Protein AF-A4U3M3-F1 (afdb_monomer)

Solvent-accessible surface area (backbone atoms only — not comparable to full-atom values): 6263 Å² total; per-residue (Å²): 92,53,47,52,48,46,60,35,33,31,59,85,70,48,62,69,66,76,29,67,60,34,38,78,85,68,58,81,73,80,80,84,53,49,25,56,77,85,47,89,69,55,84,71,90,63,68,32,68,41,52,66,56,88,77,71,46,39,31,25,28,21,27,21,73,21,78,45,76,49,96,26,27,29,55,34,42,52,85,62,54,25,84,87,51,105,53,89,30,83,43,65,79,65,85,86,84,87,63,100,72,78,129

Sequence (103 aa):
MNGPFLGGFQPAGASEPKGGWRWVSGEAWSYENWAWDGMSGDNDLRNNTQPNDATGNQNVLAFGEVNKPVPTWGDFPHRFGTHGEGREGRAQGFIIEYDKAPR

Nearest PDB structures (foldseek):
  6y0m-assembly1_A  TM=7.493E-01  e=2.109E-02  Homo sapiens
  7juc-assembly1_A  TM=7.151E-01  e=6.820E-02  Homo sapiens
  7jud-assembly2_B  TM=7.737E-01  e=1.620E-01  Homo sapiens
  7l64-assembly1_A  TM=7.180E-01  e=1.118E-01  Homo sapiens

Foldseek 3Di:
DAWAWAQWWAPFQADPQVGRIAGPVRDDPDDAFWDAPPPVQQPDPDGRSGAGCPPSGQTTKTQDRGPDGDPGIYTHHCVLQDDPDPDPNPHPDDDDDDDPDDD

Mean predicted aligned error: 7.77 Å

pLDDT: mean 78.08, std 12.89, range [44.44, 92.12]

Structure (mmCIF, N/CA/C/O backbone):
data_AF-A4U3M3-F1
#
_entry.id   AF-A4U3M3-F1
#
loop_
_atom_site.group_PDB
_atom_site.id
_atom_site.type_symbol
_atom_site.label_atom_id
_atom_site.label_alt_id
_atom_site.label_comp_id
_atom_site.label_asym_id
_atom_site.label_entity_id
_atom_site.label_seq_id
_atom_site.pdbx_PDB_ins_code
_atom_site.Cartn_x
_atom_site.Cartn_y
_atom_site.Cart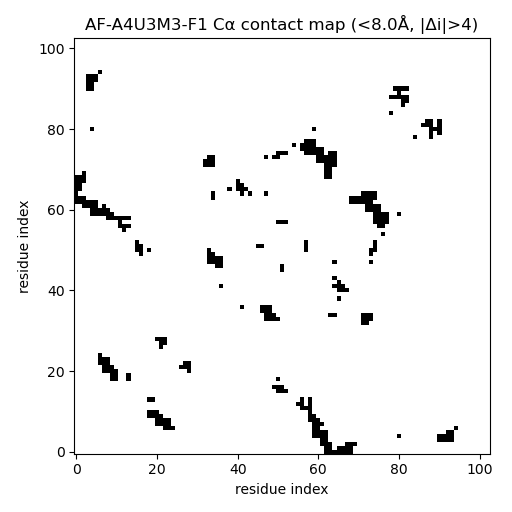n_z
_atom_site.occupancy
_atom_site.B_iso_or_equiv
_atom_site.auth_seq_id
_atom_site.auth_comp_id
_atom_site.auth_asym_id
_atom_site.auth_atom_id
_atom_site.pdbx_PDB_model_num
ATOM 1 N N . MET A 1 1 ? 7.115 -6.264 -4.560 1.00 69.44 1 MET A N 1
ATOM 2 C CA . MET A 1 1 ? 6.679 -5.979 -3.173 1.00 69.44 1 MET A CA 1
ATOM 3 C C . MET A 1 1 ? 7.699 -6.524 -2.184 1.00 69.44 1 MET A C 1
ATOM 5 O O . MET A 1 1 ? 8.039 -7.696 -2.279 1.00 69.44 1 MET A O 1
ATOM 9 N N . ASN A 1 2 ? 8.189 -5.692 -1.262 1.00 69.94 2 ASN A N 1
ATOM 10 C CA . ASN A 1 2 ? 9.159 -6.088 -0.227 1.00 69.94 2 ASN A CA 1
ATOM 11 C C . ASN A 1 2 ? 8.821 -5.507 1.165 1.00 69.94 2 ASN A C 1
ATOM 13 O O . ASN A 1 2 ? 9.707 -5.326 1.997 1.00 69.94 2 ASN A O 1
ATOM 17 N N . GLY A 1 3 ? 7.547 -5.195 1.414 1.00 74.81 3 GLY A N 1
ATOM 18 C CA . GLY A 1 3 ? 7.059 -4.659 2.683 1.00 74.81 3 GLY A CA 1
ATOM 19 C C . GLY A 1 3 ? 5.884 -5.468 3.238 1.00 74.81 3 GLY A C 1
ATOM 20 O O . GLY A 1 3 ? 5.324 -6.305 2.528 1.00 74.81 3 GLY A O 1
ATOM 21 N N . PRO A 1 4 ? 5.539 -5.277 4.518 1.00 81.31 4 PRO A N 1
ATOM 22 C CA . PRO A 1 4 ? 4.491 -6.057 5.163 1.00 81.31 4 PRO A CA 1
ATOM 23 C C . PRO A 1 4 ? 3.082 -5.561 4.769 1.00 81.31 4 PRO A C 1
ATOM 25 O O . PRO A 1 4 ? 2.902 -4.406 4.370 1.00 81.31 4 PRO A O 1
ATOM 28 N N . PHE A 1 5 ? 2.077 -6.438 4.912 1.00 84.00 5 PHE A N 1
ATOM 29 C CA . PHE A 1 5 ? 0.663 -6.128 4.645 1.00 84.00 5 PHE A CA 1
ATOM 30 C C . PHE A 1 5 ? 0.033 -5.250 5.713 1.00 84.00 5 PHE A C 1
ATOM 32 O O . PHE A 1 5 ? 0.046 -5.579 6.895 1.00 84.00 5 PHE A O 1
ATOM 39 N N . LEU A 1 6 ? -0.593 -4.178 5.259 1.00 84.62 6 LEU A N 1
ATOM 40 C CA . LEU A 1 6 ? -1.340 -3.248 6.080 1.00 84.62 6 LEU A CA 1
ATOM 41 C C . LEU A 1 6 ? -2.763 -3.770 6.304 1.00 84.62 6 LEU A C 1
ATOM 43 O O . LEU A 1 6 ? -3.295 -4.546 5.514 1.00 84.62 6 LEU A O 1
ATOM 47 N N . GLY A 1 7 ? -3.426 -3.279 7.349 1.00 86.19 7 GLY A N 1
ATOM 48 C CA . GLY A 1 7 ? -4.826 -3.609 7.634 1.00 86.19 7 GLY A CA 1
ATOM 49 C C . GLY A 1 7 ? -5.845 -3.013 6.652 1.00 86.19 7 GLY A C 1
ATOM 50 O O . GLY A 1 7 ? -7.032 -3.000 6.966 1.00 86.19 7 GLY A O 1
ATOM 51 N N . GLY A 1 8 ? -5.410 -2.450 5.523 1.00 89.31 8 GLY A N 1
ATOM 52 C CA . GLY A 1 8 ? -6.283 -1.856 4.515 1.00 89.31 8 GLY A CA 1
ATOM 53 C C . GLY A 1 8 ? -6.789 -2.915 3.543 1.00 89.31 8 GLY A C 1
ATOM 54 O O . GLY A 1 8 ? -6.015 -3.748 3.071 1.00 89.31 8 GLY A O 1
ATOM 55 N N . PHE A 1 9 ? -8.081 -2.889 3.230 1.00 90.31 9 PHE A N 1
ATOM 56 C CA . PHE A 1 9 ? -8.680 -3.797 2.255 1.00 90.31 9 PHE A CA 1
ATOM 57 C C . PHE A 1 9 ? -9.877 -3.168 1.544 1.00 90.31 9 PHE A C 1
ATOM 59 O O . PHE A 1 9 ? -10.520 -2.257 2.069 1.00 90.31 9 PHE A O 1
ATOM 66 N N . GLN A 1 10 ? -10.223 -3.730 0.389 1.00 91.19 10 GLN A N 1
ATOM 67 C CA . GLN A 1 10 ? -11.447 -3.428 -0.351 1.00 91.19 10 GLN A CA 1
ATOM 68 C C . GLN A 1 10 ? -12.281 -4.695 -0.606 1.00 91.19 10 GLN A C 1
ATOM 70 O O . GLN A 1 10 ? -11.754 -5.811 -0.546 1.00 91.19 10 GLN A O 1
ATOM 75 N N . PRO A 1 11 ? -13.604 -4.581 -0.846 1.00 87.38 11 PRO A N 1
ATOM 76 C CA . PRO A 1 11 ? -14.399 -5.709 -1.328 1.00 87.38 11 PRO A CA 1
ATOM 77 C C . PRO A 1 11 ? -13.798 -6.319 -2.604 1.00 87.38 11 PRO A C 1
ATOM 79 O O . PRO A 1 11 ? -13.305 -5.599 -3.467 1.00 87.38 11 PRO A O 1
ATOM 82 N N . ALA A 1 12 ? -13.875 -7.643 -2.749 1.00 83.69 12 ALA A N 1
ATOM 83 C CA . ALA A 1 12 ? -13.460 -8.299 -3.986 1.00 83.69 12 ALA A CA 1
ATOM 84 C C . ALA A 1 12 ? -14.276 -7.763 -5.178 1.00 83.69 12 ALA A C 1
ATOM 86 O O . ALA A 1 12 ? -15.504 -7.687 -5.099 1.00 83.69 12 ALA A O 1
ATOM 87 N N . GLY A 1 13 ? -13.591 -7.396 -6.263 1.00 80.38 13 GLY A N 1
ATOM 88 C CA . GLY A 1 13 ? -14.210 -6.807 -7.456 1.00 80.38 13 GLY A CA 1
ATOM 89 C C . GLY A 1 13 ? -14.688 -5.358 -7.290 1.00 80.38 13 GLY A C 1
ATOM 90 O O . GLY A 1 13 ? -15.499 -4.895 -8.092 1.00 80.38 13 GLY A O 1
ATOM 91 N N . ALA A 1 14 ? -14.243 -4.648 -6.247 1.00 85.06 14 ALA A N 1
ATOM 92 C CA . ALA A 1 14 ? -14.504 -3.220 -6.112 1.00 85.06 14 ALA A CA 1
ATOM 93 C C . ALA A 1 14 ? -13.907 -2.434 -7.293 1.00 85.06 14 ALA A C 1
ATOM 95 O O . ALA A 1 14 ? -12.850 -2.770 -7.816 1.00 85.06 14 ALA A O 1
ATOM 96 N N . SER A 1 15 ? -14.613 -1.389 -7.737 1.00 80.12 15 SER A N 1
ATOM 97 C CA . SER A 1 15 ? -14.137 -0.540 -8.830 1.00 80.12 15 SER A CA 1
ATOM 98 C C . SER A 1 15 ? -13.055 0.413 -8.339 1.00 80.12 15 SER A C 1
ATOM 100 O O . SER A 1 15 ? -13.308 1.274 -7.492 1.00 80.12 15 SER A O 1
ATOM 102 N N . GLU A 1 16 ? -11.874 0.308 -8.925 1.00 78.25 16 GLU A N 1
ATOM 103 C CA . GLU A 1 16 ? -10.761 1.211 -8.658 1.00 78.25 16 GLU A CA 1
ATOM 104 C C . GLU A 1 16 ? -10.799 2.467 -9.549 1.00 78.25 16 GLU A C 1
ATOM 106 O O . GLU A 1 16 ? -11.427 2.441 -10.614 1.00 78.25 16 GLU A O 1
ATOM 111 N N . PRO A 1 17 ? -10.219 3.610 -9.115 1.00 75.38 17 PRO A N 1
ATOM 112 C CA . PRO A 1 17 ? -9.468 3.842 -7.864 1.00 75.38 17 PRO A CA 1
ATOM 113 C C . PRO A 1 17 ? -10.302 3.899 -6.586 1.00 75.38 17 PRO A C 1
ATOM 115 O O . PRO A 1 17 ? -9.776 3.834 -5.480 1.00 75.38 17 PRO A O 1
ATOM 118 N N . LYS A 1 18 ? -11.617 4.105 -6.709 1.00 73.75 18 LYS A N 1
ATOM 119 C CA . LYS A 1 18 ? -12.485 4.522 -5.594 1.00 73.75 18 LYS A CA 1
ATOM 120 C C . LYS A 1 18 ? -12.745 3.437 -4.547 1.00 73.75 18 LYS A C 1
ATOM 122 O O . LYS A 1 18 ? -13.628 3.655 -3.727 1.00 73.75 18 LYS A O 1
ATOM 127 N N . GLY A 1 19 ? -12.036 2.312 -4.594 1.00 72.31 19 GLY A N 1
ATOM 128 C CA . GLY A 1 19 ? -12.396 0.955 -4.172 1.00 72.31 19 GLY A CA 1
ATOM 129 C C . GLY A 1 19 ? -12.928 0.686 -2.758 1.00 72.31 19 GLY A C 1
ATOM 130 O O . GLY A 1 19 ? -12.790 -0.418 -2.265 1.00 72.31 19 GLY A O 1
ATOM 131 N N . GLY A 1 20 ? -13.574 1.616 -2.057 1.00 88.12 20 GLY A N 1
ATOM 132 C CA . GLY A 1 20 ? -14.197 1.372 -0.756 1.00 88.12 20 GLY A CA 1
ATOM 133 C C . GLY A 1 20 ? -13.195 0.901 0.295 1.00 88.12 20 GLY A C 1
ATOM 134 O O . GLY A 1 20 ? -13.569 0.117 1.172 1.00 88.12 20 GLY A O 1
ATOM 135 N N . TRP A 1 21 ? -11.937 1.340 0.162 1.00 91.06 21 TRP A N 1
ATOM 136 C CA . TRP A 1 21 ? -10.854 0.997 1.069 1.00 91.06 21 TRP A CA 1
ATOM 137 C C . TRP A 1 21 ? -11.240 1.320 2.507 1.00 91.06 21 TRP A C 1
ATOM 139 O O . TRP A 1 21 ? -11.830 2.358 2.814 1.00 91.06 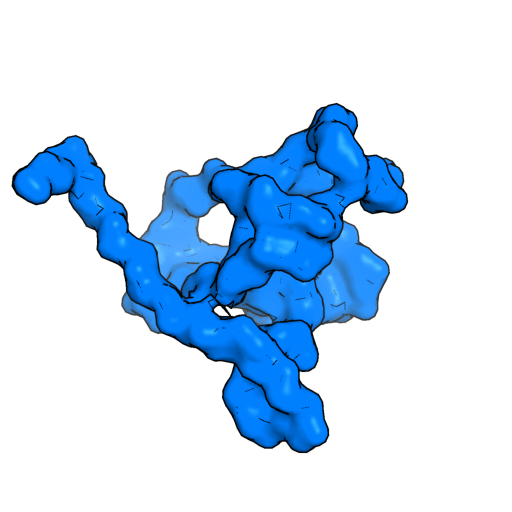21 TRP A O 1
ATOM 149 N N . ARG A 1 22 ? -10.940 0.378 3.392 1.00 90.62 22 ARG A N 1
ATOM 150 C CA . ARG A 1 22 ? -11.273 0.443 4.810 1.00 90.62 22 ARG A CA 1
ATOM 151 C C . ARG A 1 22 ? -10.222 -0.285 5.618 1.00 90.62 22 ARG A C 1
ATOM 153 O O . ARG A 1 22 ? -9.618 -1.253 5.154 1.00 90.62 22 ARG A O 1
ATOM 160 N N . TRP A 1 23 ? -10.044 0.170 6.847 1.00 88.19 23 TRP A N 1
ATOM 161 C CA . TRP A 1 23 ? -9.215 -0.519 7.818 1.00 88.19 23 TRP A CA 1
ATOM 162 C C . TRP A 1 23 ? -9.980 -1.689 8.433 1.00 88.19 23 TRP A C 1
ATOM 164 O O . TRP A 1 23 ? -11.171 -1.579 8.726 1.00 88.19 23 TRP A O 1
ATOM 174 N N . VAL A 1 24 ? -9.289 -2.797 8.699 1.00 86.38 24 VAL A N 1
ATOM 175 C CA . VAL A 1 24 ? -9.827 -3.913 9.501 1.00 86.38 24 VAL A CA 1
ATOM 176 C C . VAL A 1 24 ? -10.218 -3.486 10.920 1.00 86.38 24 VAL A C 1
ATOM 178 O O . VAL A 1 24 ? -11.047 -4.148 11.536 1.00 86.38 24 VAL A O 1
ATOM 181 N N . SER A 1 25 ? -9.672 -2.371 11.423 1.00 83.00 25 SER A N 1
ATOM 182 C CA . SER A 1 25 ? -10.058 -1.763 12.703 1.00 83.00 25 SER A CA 1
ATOM 183 C C . SER A 1 25 ? -11.436 -1.089 12.666 1.00 83.00 25 SER A C 1
ATOM 185 O O . SER A 1 25 ? -12.043 -0.887 13.714 1.00 83.00 25 SER A O 1
ATOM 187 N N . GLY A 1 26 ? -11.944 -0.738 11.480 1.00 85.81 26 GLY A N 1
ATOM 188 C CA . GLY A 1 26 ? -13.175 0.039 11.313 1.00 85.81 26 GLY A CA 1
ATOM 189 C C . GLY A 1 26 ? -12.997 1.556 11.449 1.00 85.81 26 GLY A C 1
ATOM 190 O O . GLY A 1 26 ? -13.979 2.289 11.343 1.00 85.81 26 GLY A O 1
ATOM 191 N N . GLU A 1 27 ? -11.772 2.044 11.656 1.00 87.50 27 GLU A N 1
ATOM 192 C CA . GLU A 1 27 ? -11.481 3.478 11.638 1.00 87.50 27 GLU A CA 1
ATOM 193 C C . GLU A 1 27 ? -11.778 4.101 10.269 1.00 87.50 27 GLU A C 1
ATOM 195 O O . GLU A 1 27 ? -11.726 3.441 9.226 1.00 87.50 27 GLU A O 1
ATOM 200 N N . ALA A 1 28 ? -12.076 5.402 10.268 1.00 90.12 28 ALA A N 1
ATOM 201 C CA . ALA A 1 28 ? -12.384 6.122 9.042 1.00 90.12 28 ALA A CA 1
ATOM 202 C C . ALA A 1 28 ? -11.170 6.148 8.099 1.00 90.12 28 ALA A C 1
ATOM 204 O O . ALA A 1 28 ? -10.087 6.620 8.462 1.00 90.12 28 ALA A O 1
ATOM 205 N N . TRP A 1 29 ? -11.374 5.705 6.858 1.00 89.62 29 TRP A N 1
ATOM 206 C CA . TRP A 1 29 ? -10.394 5.839 5.785 1.00 89.62 29 TRP A CA 1
ATOM 207 C C . TRP A 1 29 ? -10.250 7.318 5.400 1.00 89.62 29 TRP A C 1
ATOM 209 O O . TRP A 1 29 ? -11.083 7.874 4.688 1.00 89.62 29 TRP A O 1
ATOM 219 N N . SER A 1 30 ? -9.245 7.986 5.962 1.00 89.62 30 SER A N 1
ATOM 220 C CA . SER A 1 30 ? -9.059 9.444 5.852 1.00 89.62 30 SER A CA 1
ATOM 221 C C . SER A 1 30 ? -7.619 9.862 5.555 1.00 89.62 30 SER A C 1
ATOM 223 O O . SER A 1 30 ? -7.353 11.038 5.315 1.00 89.62 30 SER A O 1
ATOM 225 N N . TYR A 1 31 ? -6.698 8.902 5.563 1.00 88.06 31 TYR A N 1
ATOM 226 C CA . TYR A 1 31 ? -5.296 9.094 5.237 1.00 88.06 31 TYR A CA 1
ATOM 227 C C . TYR A 1 31 ? -4.909 8.109 4.143 1.00 88.06 31 TYR A C 1
ATOM 229 O O . TYR A 1 31 ? -5.243 6.927 4.231 1.00 88.06 31 TYR A O 1
ATOM 237 N N . GLU A 1 32 ? -4.196 8.611 3.142 1.00 90.00 32 GLU A N 1
ATOM 238 C CA . GLU A 1 32 ? -3.692 7.833 2.022 1.00 90.00 32 GLU A CA 1
ATOM 239 C C . GLU A 1 32 ? -2.216 8.142 1.808 1.00 90.00 32 GLU A C 1
ATOM 241 O O . GLU A 1 32 ? -1.805 9.302 1.840 1.00 90.00 32 GLU A O 1
ATOM 246 N N . ASN A 1 33 ? -1.423 7.095 1.599 1.00 92.12 33 ASN A N 1
ATOM 247 C CA . ASN A 1 33 ? -0.006 7.215 1.279 1.00 92.12 33 ASN A CA 1
ATOM 248 C C . ASN A 1 33 ? 0.368 6.273 0.136 1.00 92.12 33 ASN A C 1
ATOM 250 O O . ASN A 1 33 ? 1.322 5.502 0.245 1.00 92.12 33 ASN A O 1
ATOM 254 N N . TRP A 1 34 ? -0.430 6.294 -0.932 1.00 91.50 34 TRP A N 1
ATOM 255 C CA . TRP A 1 34 ? -0.159 5.538 -2.149 1.00 91.50 34 TRP A CA 1
ATOM 256 C C . TRP A 1 34 ? 1.236 5.845 -2.697 1.00 91.50 34 TRP A C 1
ATOM 258 O O . TRP A 1 34 ? 1.839 6.888 -2.424 1.00 91.50 34 TRP A O 1
ATOM 268 N N . ALA A 1 35 ? 1.761 4.891 -3.448 1.00 91.56 35 ALA A N 1
ATOM 269 C CA . ALA A 1 35 ? 2.935 5.046 -4.278 1.00 91.56 35 ALA A CA 1
ATOM 270 C C . ALA A 1 35 ? 2.828 6.251 -5.236 1.00 91.56 35 ALA A C 1
ATOM 272 O O . ALA A 1 35 ? 1.817 6.938 -5.317 1.00 91.56 35 ALA A O 1
ATOM 273 N N . TRP A 1 36 ? 3.908 6.573 -5.942 1.00 90.31 36 TRP A N 1
ATOM 274 C CA . TRP A 1 36 ? 3.910 7.645 -6.937 1.00 90.31 36 TRP A CA 1
ATOM 275 C C . TRP A 1 36 ? 4.759 7.265 -8.149 1.00 90.31 36 TRP A C 1
ATOM 277 O O . TRP A 1 36 ? 5.688 6.464 -8.044 1.00 90.31 36 TRP A O 1
ATOM 287 N N . ASP A 1 37 ? 4.439 7.846 -9.301 1.00 89.12 37 ASP A N 1
ATOM 288 C CA . ASP A 1 37 ? 5.048 7.477 -10.582 1.00 89.12 37 ASP A CA 1
ATOM 289 C C . ASP A 1 37 ? 6.500 7.945 -10.697 1.00 89.12 37 ASP A C 1
ATOM 291 O O . ASP A 1 37 ? 6.820 9.104 -10.443 1.00 89.12 37 ASP A O 1
ATOM 295 N N . GLY A 1 38 ? 7.389 7.078 -11.182 1.00 86.19 38 GLY A N 1
ATOM 296 C CA . GLY A 1 38 ? 8.807 7.421 -11.352 1.00 86.19 38 GLY A CA 1
ATOM 297 C C . GLY A 1 38 ? 9.659 7.134 -10.115 1.00 86.19 38 GLY A C 1
ATOM 298 O O . GLY A 1 38 ? 10.825 7.540 -10.046 1.00 86.19 38 GLY A O 1
ATOM 299 N N . MET A 1 39 ? 9.120 6.380 -9.154 1.00 86.81 39 MET A N 1
ATOM 300 C CA . MET A 1 39 ? 9.930 5.761 -8.114 1.00 86.81 39 MET A CA 1
ATOM 301 C C . MET A 1 39 ? 11.035 4.897 -8.733 1.00 86.81 39 MET A C 1
ATOM 303 O O . MET A 1 39 ? 10.820 4.065 -9.608 1.00 86.81 39 MET A O 1
ATOM 307 N N . SER A 1 40 ? 12.265 5.046 -8.244 1.00 85.88 40 SER A N 1
ATOM 308 C CA . SER A 1 40 ? 13.374 4.194 -8.690 1.00 85.88 40 SER A CA 1
ATOM 309 C C . SER A 1 40 ? 13.060 2.707 -8.440 1.00 85.88 40 SER A C 1
ATOM 311 O O . SER A 1 40 ? 12.817 2.314 -7.298 1.00 85.88 40 SER A O 1
ATOM 313 N N . GLY A 1 41 ? 13.127 1.873 -9.480 1.00 80.25 41 GLY A N 1
ATOM 314 C CA . GLY A 1 41 ? 12.817 0.439 -9.392 1.00 80.25 41 GLY A CA 1
ATOM 315 C C . GLY A 1 41 ? 11.332 0.101 -9.555 1.00 80.25 41 GLY A C 1
ATOM 316 O O . GLY A 1 41 ? 10.961 -1.063 -9.390 1.00 80.25 41 GLY A O 1
ATOM 317 N N . ASP A 1 42 ? 10.517 1.102 -9.874 1.00 82.81 42 ASP A N 1
ATOM 318 C CA . ASP A 1 42 ? 9.182 0.930 -10.424 1.00 82.81 42 ASP A CA 1
ATOM 319 C C . ASP A 1 42 ? 9.278 0.393 -11.854 1.00 82.81 42 ASP A C 1
ATOM 321 O O . ASP A 1 42 ? 10.005 0.931 -12.689 1.00 82.81 42 ASP A O 1
ATOM 325 N N . ASN A 1 43 ? 8.608 -0.731 -12.092 1.00 76.81 43 ASN A N 1
ATOM 326 C CA . ASN A 1 43 ? 8.482 -1.335 -13.418 1.00 76.81 43 ASN A CA 1
ATOM 327 C C . ASN A 1 43 ? 7.012 -1.400 -13.850 1.00 76.81 43 ASN A C 1
ATOM 329 O O . ASN A 1 43 ? 6.715 -1.991 -14.890 1.00 76.81 43 ASN A O 1
ATOM 333 N N . ASP A 1 44 ? 6.106 -0.851 -13.041 1.00 77.56 44 ASP A N 1
ATOM 334 C CA . ASP A 1 44 ? 4.721 -0.669 -13.421 1.00 77.56 44 ASP A CA 1
ATOM 335 C C . ASP A 1 44 ? 4.605 0.604 -14.272 1.00 77.56 44 ASP A C 1
ATOM 337 O O . ASP A 1 44 ? 5.217 1.628 -13.986 1.00 77.56 44 ASP A O 1
ATOM 341 N N . LEU A 1 45 ? 3.865 0.518 -15.376 1.00 80.69 45 LEU A N 1
ATOM 342 C CA . LEU A 1 45 ? 3.589 1.658 -16.258 1.00 80.69 45 LEU A CA 1
ATOM 343 C C . LEU A 1 45 ? 2.252 2.332 -15.924 1.00 80.69 45 LEU A C 1
ATOM 345 O O . LEU A 1 45 ? 1.878 3.311 -16.574 1.00 80.69 45 LEU A O 1
ATOM 349 N N . ARG A 1 46 ? 1.490 1.771 -14.981 1.00 83.38 46 ARG A N 1
ATOM 350 C CA . ARG A 1 46 ? 0.230 2.337 -14.506 1.00 83.38 46 ARG A CA 1
ATOM 351 C C . ARG A 1 46 ? 0.485 3.487 -13.541 1.00 83.38 46 ARG A C 1
ATOM 353 O O . ARG A 1 46 ? 1.574 3.651 -13.009 1.00 83.38 46 ARG A O 1
ATOM 360 N N . ASN A 1 47 ? -0.565 4.276 -13.329 1.00 86.31 47 ASN A N 1
ATOM 361 C CA . ASN A 1 47 ? -0.561 5.317 -12.315 1.00 86.31 47 ASN A CA 1
ATOM 362 C C . ASN A 1 47 ? -0.566 4.677 -10.922 1.00 86.31 47 ASN A C 1
ATOM 364 O O . ASN A 1 47 ? -1.545 4.025 -10.548 1.00 86.31 47 ASN A O 1
ATOM 368 N N . ASN A 1 48 ? 0.498 4.932 -10.172 1.00 87.25 48 ASN A N 1
ATOM 369 C CA . ASN A 1 48 ? 0.762 4.396 -8.845 1.00 87.25 48 ASN A CA 1
ATOM 370 C C . ASN A 1 48 ? 0.294 5.325 -7.717 1.00 87.25 48 ASN A C 1
ATOM 372 O O . ASN A 1 48 ? 0.285 4.918 -6.559 1.00 87.25 48 ASN A O 1
ATOM 376 N N . THR A 1 49 ? -0.168 6.544 -8.039 1.00 88.69 49 THR A N 1
ATOM 377 C CA . THR A 1 49 ? -0.785 7.494 -7.078 1.00 88.69 49 THR A CA 1
ATOM 378 C C . THR A 1 49 ? -2.181 7.086 -6.601 1.00 88.69 49 THR A C 1
ATOM 380 O O . THR A 1 49 ? -2.875 7.856 -5.937 1.00 88.69 49 THR A O 1
ATOM 383 N N . GLN A 1 50 ? -2.599 5.875 -6.952 1.00 87.81 50 GLN A N 1
ATOM 384 C CA . GLN A 1 50 ? -3.898 5.284 -6.686 1.00 87.81 50 GLN A CA 1
ATOM 385 C C . GLN A 1 50 ? -3.778 3.753 -6.725 1.00 87.81 50 GLN A C 1
ATOM 387 O O . GLN A 1 50 ? -2.875 3.256 -7.400 1.00 87.81 50 GLN A O 1
ATOM 392 N N . PRO A 1 51 ? -4.682 3.012 -6.062 1.00 87.38 51 PRO A N 1
ATOM 393 C CA . PRO A 1 51 ? -4.802 1.570 -6.281 1.00 87.38 51 PRO A CA 1
ATOM 394 C C . PRO A 1 51 ? -5.120 1.325 -7.763 1.00 87.38 51 PRO A C 1
ATOM 396 O O . PRO A 1 51 ? -5.924 2.075 -8.327 1.00 87.38 51 PRO A O 1
ATOM 399 N N . ASN A 1 52 ? -4.432 0.381 -8.416 1.00 77.38 52 ASN A N 1
ATOM 400 C CA . ASN A 1 52 ? -4.393 0.308 -9.882 1.00 77.38 52 ASN A CA 1
ATOM 401 C C . ASN A 1 52 ? -4.864 -1.013 -10.540 1.00 77.38 52 ASN A C 1
ATOM 403 O O . ASN A 1 52 ? -4.660 -1.196 -11.746 1.00 77.38 52 ASN A O 1
ATOM 407 N N . ASP A 1 53 ? -5.544 -1.879 -9.786 1.00 77.38 53 ASP A N 1
ATOM 408 C CA . ASP A 1 53 ? -6.163 -3.173 -10.107 1.00 77.38 53 ASP A CA 1
ATOM 409 C C . ASP A 1 53 ? -5.491 -3.935 -11.245 1.00 77.38 53 ASP A C 1
ATOM 411 O O . ASP A 1 53 ? -6.086 -4.361 -12.242 1.00 77.38 53 ASP A O 1
ATOM 415 N N . ALA A 1 54 ? -4.204 -4.161 -11.077 1.00 74.56 54 ALA A N 1
ATOM 416 C CA . ALA A 1 54 ? -3.337 -4.820 -12.019 1.00 74.56 54 ALA A CA 1
ATOM 417 C C . ALA A 1 54 ? -3.801 -6.194 -12.497 1.00 74.56 54 ALA A C 1
ATOM 419 O O . ALA A 1 54 ? -3.324 -6.678 -13.528 1.00 74.56 54 ALA A O 1
ATOM 420 N N . THR A 1 55 ? -4.624 -6.874 -11.699 1.00 73.38 55 THR A N 1
ATOM 421 C CA . THR A 1 55 ? -4.950 -8.293 -11.885 1.00 73.38 55 THR A CA 1
ATOM 422 C C . THR A 1 55 ? -6.444 -8.601 -11.788 1.00 73.38 55 THR A C 1
ATOM 424 O O . THR A 1 55 ? -6.810 -9.777 -11.831 1.00 73.38 55 THR A O 1
ATOM 427 N N . GLY A 1 56 ? -7.303 -7.581 -11.688 1.00 77.75 56 GLY A N 1
ATOM 428 C CA . GLY A 1 56 ? -8.756 -7.723 -11.548 1.00 77.75 56 GLY A CA 1
ATOM 429 C C . GLY A 1 56 ? -9.234 -8.100 -10.138 1.00 77.75 56 GLY A C 1
ATOM 430 O O . GLY A 1 56 ? -10.393 -8.483 -9.980 1.00 77.75 56 GLY A O 1
ATOM 431 N N . ASN A 1 57 ? -8.333 -8.104 -9.145 1.00 81.12 57 ASN A N 1
ATOM 432 C CA . ASN A 1 57 ? -8.633 -8.349 -7.731 1.00 81.12 57 ASN A CA 1
ATOM 433 C C . ASN A 1 57 ? -7.431 -8.016 -6.817 1.00 81.12 57 ASN A C 1
ATOM 435 O O . ASN A 1 57 ? -6.895 -8.907 -6.143 1.00 81.12 57 ASN A O 1
ATOM 439 N N . GLN A 1 58 ? -6.981 -6.760 -6.793 1.00 88.00 58 GLN A N 1
ATOM 440 C CA . GLN A 1 58 ? -5.955 -6.285 -5.852 1.00 88.00 58 GLN A CA 1
ATOM 441 C C . GLN A 1 58 ? -6.566 -5.699 -4.577 1.00 88.00 58 GLN A C 1
ATOM 443 O O . GLN A 1 58 ? -6.636 -4.502 -4.344 1.00 88.00 58 GLN A O 1
ATOM 448 N N . ASN A 1 59 ? -7.055 -6.572 -3.708 1.00 88.88 59 ASN A N 1
ATOM 449 C CA . ASN A 1 59 ? -7.972 -6.183 -2.646 1.00 88.88 59 ASN A CA 1
ATOM 450 C C . ASN A 1 59 ? -7.365 -5.994 -1.243 1.00 88.88 59 ASN A C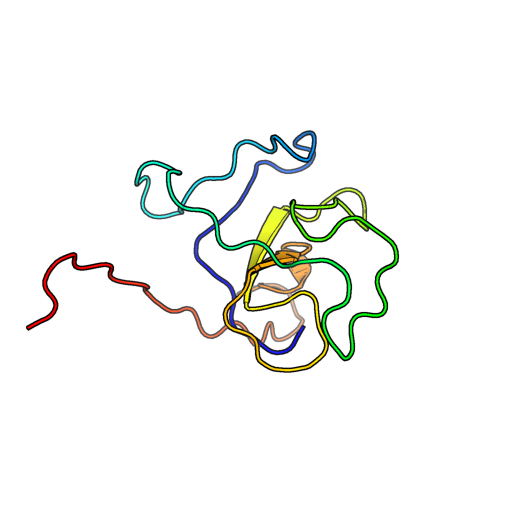 1
ATOM 452 O O . ASN A 1 59 ? -8.124 -5.846 -0.281 1.00 88.88 59 ASN A O 1
ATOM 456 N N . VAL A 1 60 ? -6.037 -6.004 -1.102 1.00 88.69 60 VAL A N 1
ATOM 457 C CA . VAL A 1 60 ? -5.342 -5.767 0.178 1.00 88.69 60 VAL A CA 1
ATOM 458 C C . VAL A 1 60 ? -4.196 -4.770 0.036 1.00 88.69 60 VAL A C 1
ATOM 460 O O . VAL A 1 60 ? -3.548 -4.696 -1.003 1.00 88.69 60 VAL A O 1
ATOM 463 N N . LEU A 1 61 ? -3.940 -4.016 1.101 1.00 89.69 61 LEU A N 1
ATOM 464 C CA . LEU A 1 61 ? -2.943 -2.954 1.148 1.00 89.69 61 LEU A CA 1
ATOM 465 C C . LEU A 1 61 ? -1.610 -3.476 1.681 1.00 89.69 61 LEU A C 1
ATOM 467 O O . LEU A 1 61 ? -1.581 -4.270 2.623 1.00 89.69 61 LEU A O 1
ATOM 471 N N . ALA A 1 62 ? -0.494 -2.968 1.170 1.00 88.50 62 ALA A N 1
ATOM 472 C CA . ALA A 1 62 ? 0.803 -3.188 1.796 1.00 88.50 62 ALA A CA 1
ATOM 473 C C . ALA A 1 62 ? 1.809 -2.079 1.502 1.00 88.50 62 ALA A C 1
ATOM 475 O O . ALA A 1 62 ? 1.671 -1.358 0.517 1.00 88.50 62 ALA A O 1
ATOM 476 N N . PHE A 1 63 ? 2.867 -1.991 2.312 1.00 87.31 63 PHE A N 1
ATOM 477 C CA . PHE A 1 63 ? 4.045 -1.211 1.926 1.00 87.31 63 PHE A CA 1
ATOM 478 C C . PHE A 1 63 ? 4.674 -1.839 0.678 1.00 87.31 63 PHE A C 1
ATOM 480 O O . PHE A 1 63 ? 5.104 -2.999 0.707 1.00 87.31 63 PHE A O 1
ATOM 487 N N . GLY A 1 64 ? 4.689 -1.113 -0.440 1.00 84.00 64 GLY A N 1
ATOM 488 C CA . GLY A 1 64 ? 4.833 -1.794 -1.720 1.00 84.00 64 GLY A CA 1
ATOM 489 C C . GLY A 1 64 ? 4.967 -0.922 -2.957 1.00 84.00 64 GLY A C 1
ATOM 490 O O . GLY A 1 64 ? 5.615 0.111 -2.939 1.00 84.00 64 GLY A O 1
ATOM 491 N N . GLU A 1 65 ? 4.441 -1.430 -4.062 1.00 84.44 65 GLU A N 1
ATOM 492 C CA . GLU A 1 65 ? 4.705 -1.041 -5.452 1.00 84.44 65 GLU A CA 1
ATOM 493 C C . GLU A 1 65 ? 6.047 -1.502 -6.021 1.00 84.44 65 GLU A C 1
ATOM 495 O O . GLU A 1 65 ? 6.108 -2.249 -6.995 1.00 84.44 65 GLU A O 1
ATOM 500 N N . VAL A 1 66 ? 7.152 -1.192 -5.350 1.00 78.25 66 VAL A N 1
ATOM 501 C CA . VAL A 1 66 ? 8.490 -1.514 -5.869 1.00 78.25 66 VAL A CA 1
ATOM 502 C C . VAL A 1 66 ? 9.105 -2.753 -5.204 1.00 78.25 66 VAL A C 1
ATOM 504 O O . VAL A 1 66 ? 8.707 -3.203 -4.124 1.00 78.25 66 VAL A O 1
ATOM 507 N N . ASN A 1 67 ? 10.117 -3.357 -5.837 1.00 77.75 67 ASN A N 1
ATOM 508 C CA . ASN A 1 67 ? 10.839 -4.528 -5.300 1.00 77.75 67 ASN A CA 1
ATOM 509 C C . ASN A 1 67 ? 11.895 -4.166 -4.238 1.00 77.75 67 ASN A C 1
ATOM 511 O O . ASN A 1 67 ? 12.908 -4.847 -4.085 1.00 77.75 67 ASN A O 1
ATOM 515 N N . LYS A 1 68 ? 11.638 -3.116 -3.457 1.00 80.38 68 LYS A N 1
ATOM 516 C CA . LYS A 1 68 ? 12.460 -2.650 -2.334 1.00 80.38 68 LYS A CA 1
ATOM 517 C C . LYS A 1 68 ? 11.553 -2.108 -1.217 1.00 80.38 68 LYS A C 1
ATOM 519 O O . LYS A 1 68 ? 10.419 -1.740 -1.515 1.00 80.38 68 LYS A O 1
ATOM 524 N N . PRO A 1 69 ? 12.012 -2.053 0.043 1.00 82.56 69 PRO A N 1
ATOM 525 C CA . PRO A 1 69 ? 11.252 -1.415 1.116 1.00 82.56 69 PRO A CA 1
ATOM 526 C C . PRO A 1 69 ? 10.996 0.067 0.811 1.00 82.56 69 PRO A C 1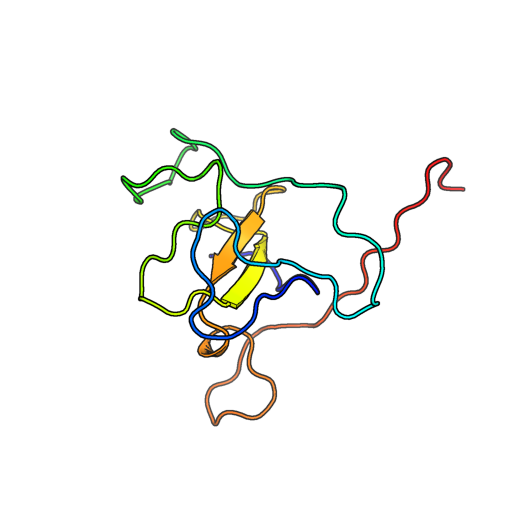
ATOM 528 O O . PRO A 1 69 ? 11.926 0.791 0.450 1.00 82.56 69 PRO A O 1
ATOM 531 N N . VAL A 1 70 ? 9.750 0.513 0.966 1.00 85.19 70 VAL A N 1
ATOM 532 C CA . VAL A 1 70 ? 9.326 1.911 0.791 1.00 85.19 70 VAL A CA 1
ATOM 533 C C . VAL A 1 70 ? 8.253 2.282 1.820 1.00 85.19 70 VAL A C 1
ATOM 535 O O . VAL A 1 70 ? 7.549 1.391 2.295 1.00 85.19 70 VAL A O 1
ATOM 538 N N . PRO A 1 71 ? 8.115 3.574 2.178 1.00 87.94 71 PRO A N 1
ATOM 539 C CA . PRO A 1 71 ? 7.100 4.024 3.131 1.00 87.94 71 PRO A CA 1
ATOM 540 C C . PRO A 1 71 ? 5.705 4.197 2.507 1.00 87.94 71 PRO A C 1
ATOM 542 O O . PRO A 1 71 ? 4.758 4.491 3.231 1.00 87.94 71 PRO A O 1
ATOM 545 N N . THR A 1 72 ? 5.571 4.052 1.188 1.00 90.75 72 THR A N 1
ATOM 546 C CA . THR A 1 72 ? 4.321 4.214 0.436 1.00 90.75 72 THR A CA 1
ATOM 547 C C . THR A 1 72 ? 3.610 2.884 0.211 1.00 90.75 72 THR A C 1
ATOM 549 O O . THR A 1 72 ? 4.186 1.805 0.378 1.00 90.75 72 THR A O 1
ATOM 552 N N . TRP A 1 73 ? 2.338 2.962 -0.153 1.00 91.25 73 TRP A N 1
ATOM 553 C CA . TRP A 1 73 ? 1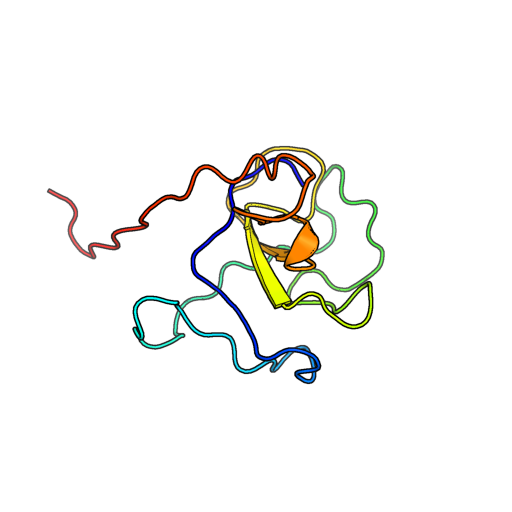.449 1.820 -0.274 1.00 91.25 73 TRP A CA 1
ATOM 554 C C . TRP A 1 73 ? 1.249 1.396 -1.724 1.00 91.25 73 TRP A C 1
ATOM 556 O O . TRP A 1 73 ? 1.260 2.233 -2.619 1.00 91.25 73 TRP A O 1
ATOM 566 N N . GLY A 1 74 ? 1.001 0.107 -1.919 1.00 90.06 74 GLY A N 1
ATOM 567 C CA . GLY A 1 74 ? 0.420 -0.441 -3.141 1.00 90.06 74 GLY A CA 1
ATOM 568 C C . GLY A 1 74 ? -0.698 -1.418 -2.791 1.00 90.06 74 GLY A C 1
ATOM 569 O O . GLY A 1 74 ? -0.776 -1.916 -1.657 1.00 90.06 74 GLY A O 1
ATOM 570 N N . ASP A 1 75 ? -1.562 -1.685 -3.757 1.00 89.75 75 ASP A N 1
ATOM 571 C CA . ASP A 1 75 ? -2.616 -2.679 -3.672 1.00 89.75 75 ASP A CA 1
ATOM 572 C C . ASP A 1 75 ? -2.157 -4.017 -4.260 1.00 89.75 75 ASP A C 1
ATOM 574 O O . ASP A 1 75 ? -1.415 -4.123 -5.236 1.00 89.75 75 ASP A O 1
ATOM 578 N N . PHE A 1 76 ? -2.562 -5.101 -3.614 1.00 86.69 76 PHE A N 1
ATOM 579 C CA . PHE A 1 76 ? -2.099 -6.438 -3.942 1.00 86.69 76 PHE A CA 1
ATOM 580 C C . PHE A 1 76 ? -3.249 -7.431 -3.874 1.00 86.69 76 PHE A C 1
ATOM 582 O O . PHE A 1 76 ? -4.198 -7.246 -3.112 1.00 86.69 76 PHE A O 1
ATOM 589 N N . PRO A 1 77 ? -3.180 -8.535 -4.628 1.00 85.88 77 PRO A N 1
ATOM 590 C CA . PRO A 1 77 ? -4.113 -9.634 -4.448 1.00 85.88 77 PRO A CA 1
ATOM 591 C C . PRO A 1 77 ? -4.001 -10.229 -3.042 1.00 85.88 77 PRO A C 1
ATOM 593 O O . PRO A 1 77 ? -2.900 -10.577 -2.611 1.00 85.88 77 PRO A O 1
ATOM 596 N N . HIS A 1 78 ? -5.131 -10.439 -2.356 1.00 80.69 78 HIS A N 1
ATOM 597 C CA . HIS A 1 78 ? -5.165 -11.045 -1.010 1.00 80.69 78 HIS A CA 1
ATOM 598 C C . HIS A 1 78 ? -4.391 -12.365 -0.899 1.00 80.69 78 HIS A C 1
ATOM 600 O O . HIS A 1 78 ? -3.830 -12.643 0.156 1.00 80.69 78 HIS A O 1
ATOM 606 N N . ARG A 1 79 ? -4.288 -13.147 -1.986 1.00 77.94 79 ARG A N 1
ATOM 607 C CA . ARG A 1 79 ? -3.482 -14.382 -2.062 1.00 77.94 79 ARG A CA 1
ATOM 608 C C . ARG A 1 79 ? -1.994 -14.193 -1.731 1.00 77.94 79 ARG A C 1
ATOM 610 O O . ARG A 1 79 ? -1.284 -15.171 -1.538 1.00 77.94 79 ARG A O 1
ATOM 617 N N . PHE A 1 80 ? -1.491 -12.958 -1.716 1.00 76.06 80 PHE A N 1
ATOM 618 C CA . PHE A 1 80 ? -0.130 -12.657 -1.271 1.00 76.06 80 PHE A CA 1
ATOM 619 C C . PHE A 1 80 ? -0.029 -12.438 0.249 1.00 76.06 80 PHE A C 1
ATOM 621 O O . PHE A 1 80 ? 1.067 -12.545 0.795 1.00 76.06 80 PHE A O 1
ATOM 628 N N . GLY A 1 81 ? -1.148 -12.192 0.938 1.00 64.75 81 GLY A N 1
ATOM 629 C CA . GLY A 1 81 ? -1.220 -11.921 2.378 1.00 64.75 81 GLY A CA 1
ATOM 630 C C . GLY A 1 81 ? -1.624 -13.110 3.258 1.00 64.75 81 GLY A C 1
ATOM 631 O O . GLY A 1 81 ? -1.880 -12.923 4.443 1.00 64.75 81 GLY A O 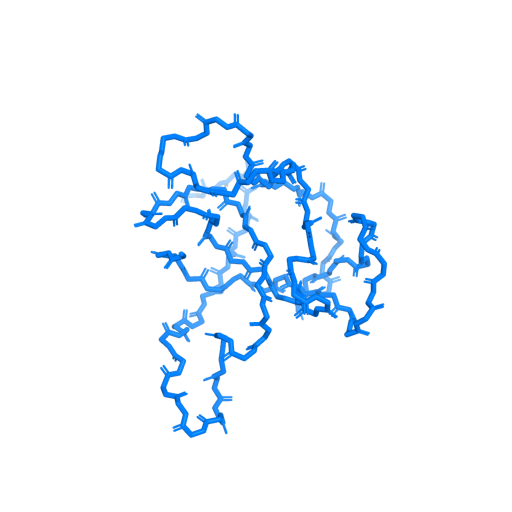1
ATOM 632 N N . THR A 1 82 ? -1.732 -14.327 2.718 1.00 58.78 82 THR A N 1
ATOM 633 C CA . THR A 1 82 ? -2.497 -15.404 3.367 1.00 58.78 82 THR A CA 1
ATOM 634 C C . THR A 1 82 ? -1.797 -16.066 4.552 1.00 58.78 82 THR A C 1
ATOM 636 O O . THR A 1 82 ? -0.856 -16.846 4.399 1.00 58.78 82 THR A O 1
ATOM 639 N N . HIS A 1 83 ? -2.390 -15.868 5.726 1.00 44.44 83 HIS A N 1
ATOM 640 C CA . HIS A 1 83 ? -2.553 -16.911 6.732 1.00 44.44 83 HIS A CA 1
ATOM 641 C C . HIS A 1 83 ? -3.586 -17.935 6.211 1.00 44.44 83 HIS A C 1
ATOM 643 O O . HIS A 1 83 ? -4.720 -17.557 5.932 1.00 44.44 83 HIS A O 1
ATOM 649 N N . GLY A 1 84 ? -3.218 -19.214 6.055 1.00 46.12 84 GLY A N 1
ATOM 650 C CA . GLY A 1 84 ? -4.180 -20.309 5.825 1.00 46.12 84 GLY A CA 1
ATOM 651 C C . GLY A 1 84 ? -4.368 -20.832 4.391 1.00 46.12 84 GLY A C 1
ATOM 652 O O . GLY A 1 84 ? -5.079 -21.819 4.221 1.00 46.12 84 GLY A O 1
ATOM 653 N N . GLU A 1 85 ? -3.711 -20.274 3.371 1.00 50.97 85 GLU A N 1
ATOM 654 C CA . GLU A 1 85 ? -3.535 -20.986 2.094 1.00 50.97 85 GLU A CA 1
ATOM 655 C C . GLU A 1 85 ? -2.210 -21.755 2.127 1.00 50.97 85 GLU A C 1
ATOM 657 O O . GLU A 1 85 ? -1.261 -21.318 2.770 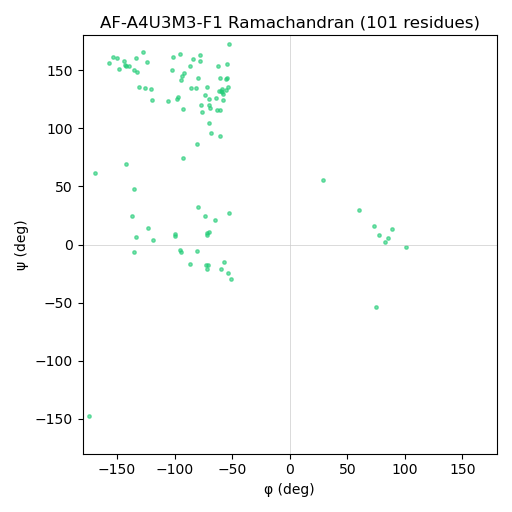1.00 50.97 85 GLU A O 1
ATOM 662 N N . GLY A 1 86 ? -2.115 -22.913 1.462 1.00 47.84 86 GLY A N 1
ATOM 663 C CA . GLY A 1 86 ? -0.940 -23.808 1.485 1.00 47.84 86 GLY A CA 1
ATOM 664 C C . GLY A 1 86 ? 0.355 -23.238 0.876 1.00 47.84 86 GLY A C 1
ATOM 665 O O . GLY A 1 86 ? 1.232 -23.994 0.465 1.00 47.84 86 GLY A O 1
ATOM 666 N N . ARG A 1 87 ? 0.463 -21.913 0.772 1.00 53.94 87 ARG A N 1
ATOM 667 C CA . ARG A 1 87 ? 1.664 -21.149 0.453 1.00 53.94 87 ARG A CA 1
ATOM 668 C C . ARG A 1 87 ? 1.924 -20.239 1.645 1.00 53.94 87 ARG A C 1
ATOM 670 O O . ARG A 1 87 ? 1.044 -19.475 2.024 1.00 53.94 87 ARG A O 1
ATOM 677 N N . GLU A 1 88 ? 3.114 -20.323 2.228 1.00 49.84 88 GLU A N 1
ATOM 678 C CA . GLU A 1 88 ? 3.512 -19.475 3.352 1.00 49.84 88 GLU A CA 1
ATOM 679 C C . GLU A 1 88 ? 3.477 -17.997 2.931 1.00 49.84 88 GLU A C 1
ATOM 681 O O . GLU A 1 88 ? 4.437 -17.463 2.368 1.00 49.84 88 GLU A O 1
ATOM 686 N N . GLY A 1 89 ? 2.353 -17.323 3.179 1.00 52.69 89 GLY A N 1
ATOM 687 C CA . GLY A 1 89 ? 2.293 -15.875 3.133 1.00 52.69 89 GLY A CA 1
ATOM 688 C C . GLY A 1 89 ? 3.263 -15.355 4.185 1.00 52.69 89 GLY A C 1
ATOM 689 O O . GLY A 1 89 ? 3.067 -15.576 5.377 1.00 52.69 89 GLY A O 1
ATOM 690 N N . ARG A 1 90 ? 4.323 -14.655 3.770 1.00 54.66 90 ARG A N 1
ATOM 691 C CA . ARG A 1 90 ? 5.296 -14.021 4.686 1.00 54.66 90 ARG A CA 1
ATOM 692 C C . ARG A 1 90 ? 4.724 -12.772 5.373 1.00 54.66 90 ARG A C 1
ATOM 694 O O . ARG A 1 90 ? 5.466 -11.869 5.750 1.00 54.66 90 ARG A O 1
ATOM 701 N N . ALA A 1 91 ? 3.403 -12.692 5.496 1.00 55.59 91 ALA A N 1
ATOM 702 C CA . ALA A 1 91 ? 2.700 -11.580 6.100 1.00 55.59 91 ALA A CA 1
ATOM 703 C C . ALA A 1 91 ? 2.752 -11.732 7.623 1.00 55.59 91 ALA A C 1
ATOM 705 O O . ALA A 1 91 ? 1.869 -12.313 8.249 1.00 55.59 91 ALA A O 1
ATOM 706 N N . GLN A 1 92 ? 3.824 -11.227 8.227 1.00 54.62 92 GLN A N 1
ATOM 707 C CA . GLN A 1 92 ? 3.843 -10.948 9.657 1.00 54.62 92 GLN A CA 1
ATOM 708 C C . GLN A 1 92 ? 2.904 -9.757 9.871 1.00 54.62 92 GLN A C 1
ATOM 710 O O . GLN A 1 92 ? 3.218 -8.641 9.459 1.00 54.62 92 GLN A O 1
ATOM 715 N N . GLY A 1 93 ? 1.707 -10.016 10.402 1.00 55.78 93 GLY A N 1
ATOM 716 C CA . GLY A 1 93 ? 0.747 -8.959 10.709 1.00 55.78 93 GLY A CA 1
ATOM 717 C C . GLY A 1 93 ? 1.379 -7.919 11.632 1.00 55.78 93 GLY A C 1
ATOM 718 O O . GLY A 1 93 ? 2.155 -8.263 12.524 1.00 55.78 93 GLY A O 1
ATOM 719 N N . PHE A 1 94 ? 1.056 -6.651 11.415 1.00 57.31 94 PHE A N 1
ATOM 720 C CA . PHE A 1 94 ? 1.494 -5.563 12.277 1.00 57.31 94 PHE A CA 1
ATOM 721 C C . PHE A 1 94 ? 0.331 -4.622 12.550 1.00 57.31 94 PHE A C 1
ATOM 723 O O . PHE A 1 94 ? -0.591 -4.477 11.749 1.00 57.31 94 PHE A O 1
ATOM 730 N N . ILE A 1 95 ? 0.385 -4.005 13.720 1.00 58.28 95 ILE A N 1
ATOM 731 C CA . ILE A 1 95 ? -0.544 -2.969 14.142 1.00 58.28 95 ILE A CA 1
ATOM 732 C C . ILE A 1 95 ? 0.160 -1.644 13.852 1.00 58.28 95 ILE A C 1
ATOM 734 O O . ILE A 1 95 ? 1.293 -1.444 14.288 1.00 58.28 95 ILE A O 1
ATOM 738 N N . ILE A 1 96 ? -0.485 -0.763 13.088 1.00 59.97 96 ILE A N 1
ATOM 739 C CA . ILE A 1 96 ? -0.104 0.648 13.053 1.00 59.97 96 ILE A CA 1
ATOM 740 C C . ILE A 1 96 ? -0.958 1.346 14.098 1.00 59.97 96 ILE A C 1
ATOM 742 O O . ILE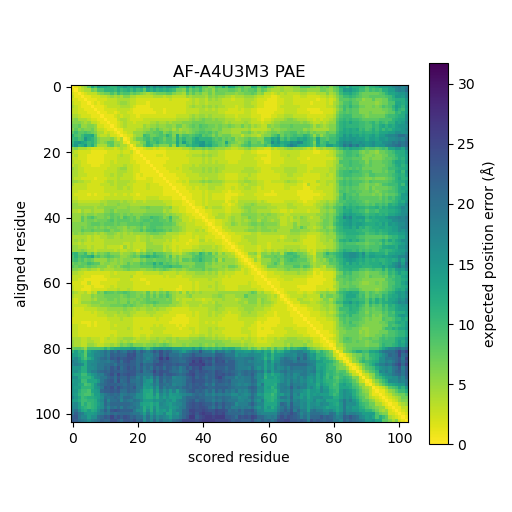 A 1 96 ? -2.176 1.402 13.958 1.00 59.97 96 ILE A O 1
ATOM 746 N N . GLU A 1 97 ? -0.313 1.895 15.116 1.00 60.31 97 GLU A N 1
ATOM 747 C CA . GLU A 1 97 ? -0.927 2.877 16.000 1.00 60.31 97 GLU A CA 1
ATOM 748 C C . GLU A 1 97 ? -0.507 4.265 15.512 1.00 60.31 97 GLU A C 1
ATOM 750 O O . GLU A 1 97 ? 0.679 4.529 15.300 1.00 60.31 97 GLU A O 1
ATOM 755 N N . TYR A 1 98 ? -1.482 5.142 15.284 1.00 61.78 98 TYR A N 1
ATOM 756 C CA . TYR A 1 98 ? -1.231 6.539 14.947 1.00 61.78 98 TYR A CA 1
ATOM 757 C C . TYR A 1 98 ? -1.548 7.421 16.156 1.00 61.78 98 TYR A C 1
ATOM 759 O O . TYR A 1 98 ? -2.677 7.426 16.645 1.00 61.78 98 TYR A O 1
ATOM 767 N N . ASP A 1 99 ? -0.565 8.207 16.595 1.00 68.25 99 ASP A N 1
ATOM 768 C CA . ASP A 1 99 ? -0.734 9.255 17.601 1.00 68.25 99 ASP A CA 1
ATOM 769 C C . ASP A 1 99 ? -0.332 10.611 16.996 1.00 68.25 99 ASP A C 1
ATOM 771 O O . ASP A 1 99 ? 0.711 10.736 16.351 1.00 68.25 99 ASP A O 1
ATOM 775 N N . LYS A 1 100 ? -1.154 11.648 17.210 1.00 61.09 100 LYS A N 1
ATOM 776 C CA . LYS A 1 100 ? -0.816 13.035 16.838 1.00 61.09 100 LYS A CA 1
ATOM 777 C C . LYS A 1 100 ? 0.275 13.628 17.739 1.00 61.09 100 LYS A C 1
ATOM 779 O O . LYS A 1 100 ? 0.863 14.644 17.371 1.00 61.09 100 LYS A O 1
ATOM 784 N N . ALA A 1 101 ? 0.518 13.030 18.903 1.00 66.56 101 ALA A N 1
ATOM 785 C CA . ALA A 1 101 ? 1.511 13.434 19.889 1.00 66.56 101 ALA A CA 1
ATOM 786 C C . ALA A 1 101 ? 2.174 12.195 20.532 1.00 66.56 101 ALA A C 1
ATOM 788 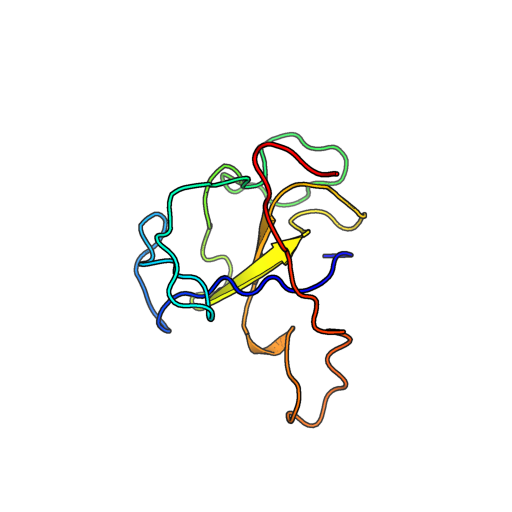O O . ALA A 1 101 ? 1.954 11.937 21.718 1.00 66.56 101 ALA A O 1
ATOM 789 N N . PRO A 1 102 ? 2.984 11.432 19.774 1.00 60.97 102 PRO A N 1
ATOM 790 C CA . PRO A 1 102 ? 3.642 10.239 20.297 1.00 60.97 102 PRO A CA 1
ATOM 791 C C . PRO A 1 102 ? 4.517 10.607 21.506 1.00 60.97 102 PRO A C 1
ATOM 793 O O . PRO A 1 102 ? 5.285 11.572 21.444 1.00 60.97 102 PRO A O 1
ATOM 796 N N . ARG A 1 103 ? 4.350 9.879 22.616 1.00 57.22 103 ARG A N 1
ATOM 797 C CA . ARG A 1 103 ? 5.131 10.060 23.851 1.00 57.22 103 ARG A CA 1
ATOM 798 C C . ARG A 1 103 ? 6.496 9.393 23.782 1.00 57.22 103 ARG A C 1
ATOM 800 O O . ARG A 1 103 ? 6.587 8.308 23.170 1.00 57.22 103 ARG A O 1
#

Secondary structure (DSSP, 8-state):
--SPEEEEE--TTPPSSS---EETT--------B--TT-TT----S--SS---TTS---EEEE-SSSS--SSEEEE-GGGS-SSSSS-------PPP--SS--

InterPro domains:
  IPR016186 C-type lectin-like/link domain superfamily [G3DSA:3.10.100.10] (5-100)

Organism: NCBI:txid55518

Radius of gyration: 13.58 Å; Cα contacts (8 Å, |Δi|>4): 193; chains: 1; bounding box: 28×37×40 Å